Protein AF-A0ABD6EQ74-F1 (afdb_monomer)

Foldseek 3Di:
DDDPVVVVVVVVVVVPPQDFQFAPAQVSEDVQWGQDNQQSGTDHPVQQVVQVVVVWGFDSAQVSLCSNDVDGWGQDPRTTHRDD

Structure (mmCIF, N/CA/C/O backbone):
data_AF-A0ABD6EQ74-F1
#
_entry.id   AF-A0ABD6EQ74-F1
#
loop_
_atom_site.group_PDB
_atom_site.id
_atom_site.type_symbol
_atom_site.label_atom_id
_atom_site.label_alt_id
_atom_site.label_comp_id
_atom_site.label_asym_id
_atom_site.label_entity_id
_atom_site.label_seq_id
_atom_site.pdbx_PDB_ins_code
_atom_site.Cartn_x
_atom_site.Cartn_y
_atom_site.Cartn_z
_atom_site.occupancy
_atom_site.B_iso_or_equiv
_a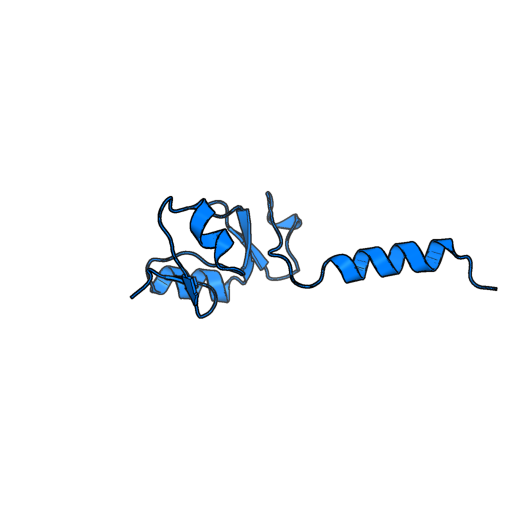tom_site.auth_seq_id
_atom_site.auth_comp_id
_atom_site.auth_asym_id
_atom_site.auth_atom_id
_atom_site.pdbx_PDB_model_num
ATOM 1 N N . MET A 1 1 ? 29.269 9.966 -32.044 1.00 41.72 1 MET A N 1
ATOM 2 C CA . MET A 1 1 ? 28.374 11.136 -31.912 1.00 41.72 1 MET A CA 1
ATOM 3 C C . MET A 1 1 ? 26.973 10.620 -31.607 1.00 41.72 1 MET A C 1
ATOM 5 O O . MET A 1 1 ? 26.273 10.208 -32.520 1.00 41.72 1 MET A O 1
ATOM 9 N N . LEU A 1 2 ? 26.617 10.513 -30.322 1.00 41.09 2 LEU A N 1
ATOM 10 C CA . LEU A 1 2 ? 25.293 10.058 -29.876 1.00 41.09 2 LEU A CA 1
ATOM 11 C C . LEU A 1 2 ? 24.300 11.221 -30.014 1.00 41.09 2 LEU A C 1
ATOM 13 O O . LEU A 1 2 ? 24.563 12.309 -29.506 1.00 41.09 2 LEU A O 1
ATOM 17 N N . SER A 1 3 ? 23.185 11.015 -30.717 1.00 39.56 3 SER A N 1
ATOM 18 C CA . SER A 1 3 ? 22.182 12.060 -30.931 1.00 39.56 3 SER A CA 1
ATOM 19 C C . SER A 1 3 ? 21.556 12.538 -29.607 1.00 39.56 3 SER A C 1
ATOM 21 O O . SER A 1 3 ? 21.144 11.706 -28.795 1.00 39.56 3 SER A O 1
ATOM 23 N N . PRO A 1 4 ? 21.366 13.858 -29.414 1.00 50.81 4 PRO A N 1
ATOM 24 C CA . PRO A 1 4 ? 20.809 14.432 -28.181 1.00 50.81 4 PRO A CA 1
ATOM 25 C C . PRO A 1 4 ? 19.370 13.978 -27.883 1.00 50.81 4 PRO A C 1
ATOM 27 O O . PRO A 1 4 ? 18.925 14.029 -26.742 1.00 50.81 4 PRO A O 1
ATOM 30 N N . ARG A 1 5 ? 18.650 13.451 -28.882 1.00 49.94 5 ARG A N 1
ATOM 31 C CA . ARG A 1 5 ? 17.302 12.877 -28.727 1.00 49.94 5 ARG A CA 1
ATOM 32 C C . ARG A 1 5 ? 17.259 11.580 -27.912 1.00 49.94 5 ARG A C 1
ATOM 34 O O . ARG A 1 5 ? 16.231 11.291 -27.312 1.00 49.94 5 ARG A O 1
ATOM 41 N N . SER A 1 6 ? 18.357 10.823 -27.859 1.00 44.12 6 SER A N 1
ATOM 42 C CA . SER A 1 6 ? 18.396 9.545 -27.133 1.00 44.12 6 SER A CA 1
ATOM 43 C C . SER A 1 6 ? 18.554 9.729 -25.620 1.00 44.12 6 SER A C 1
ATOM 45 O O . SER A 1 6 ? 18.125 8.873 -24.852 1.00 44.12 6 SER A O 1
ATOM 47 N N . PHE A 1 7 ? 19.113 10.864 -25.182 1.00 49.81 7 PHE A N 1
ATOM 48 C CA . PHE A 1 7 ? 19.233 11.202 -23.761 1.00 49.81 7 PHE A CA 1
ATOM 49 C C . PHE A 1 7 ? 17.896 11.635 -23.150 1.00 49.81 7 PHE A C 1
ATOM 51 O O . PHE A 1 7 ? 17.602 11.262 -22.020 1.00 49.81 7 PHE A O 1
ATOM 58 N N . TYR A 1 8 ? 17.049 12.347 -23.901 1.00 48.91 8 TYR A N 1
ATOM 59 C CA . TYR A 1 8 ? 15.729 12.769 -23.414 1.00 48.91 8 TYR A CA 1
ATOM 60 C C . TYR A 1 8 ? 14.778 11.593 -23.153 1.00 48.91 8 TYR A C 1
ATOM 62 O O . TYR A 1 8 ? 14.000 11.636 -22.203 1.00 48.91 8 TYR A O 1
ATOM 70 N N . PHE A 1 9 ? 14.857 10.532 -23.962 1.00 48.94 9 PHE A N 1
ATOM 71 C CA . PHE A 1 9 ? 13.977 9.370 -23.818 1.00 48.94 9 PHE A CA 1
ATOM 72 C C . PHE A 1 9 ? 14.330 8.511 -22.597 1.00 48.94 9 PHE A C 1
ATOM 74 O O . PHE A 1 9 ? 13.439 8.017 -21.918 1.00 48.94 9 PHE A O 1
ATOM 81 N N . LEU A 1 10 ? 15.621 8.388 -22.273 1.00 46.69 10 LEU A N 1
ATOM 82 C CA . LEU A 1 10 ? 16.073 7.739 -21.040 1.00 46.69 10 LEU A CA 1
ATOM 83 C C . LEU A 1 10 ? 15.792 8.606 -19.809 1.00 46.69 10 LEU A C 1
ATOM 85 O O . LEU A 1 10 ? 15.379 8.071 -18.786 1.00 46.69 10 LEU A O 1
ATOM 89 N N . LEU A 1 11 ? 15.931 9.933 -19.908 1.00 42.28 11 LEU A N 1
ATOM 90 C CA . LEU A 1 11 ? 15.650 10.836 -18.790 1.00 42.28 11 LEU A CA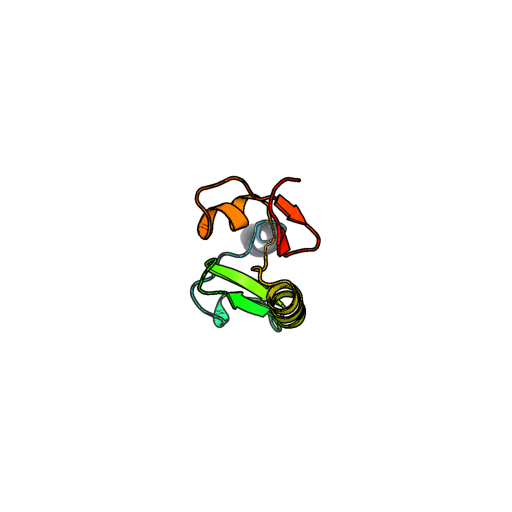 1
ATOM 91 C C . LEU A 1 11 ? 14.175 10.774 -18.356 1.00 42.28 11 LEU A C 1
ATOM 93 O O . LEU A 1 11 ? 13.904 10.774 -17.162 1.00 42.28 11 LEU A O 1
ATOM 97 N N . LEU A 1 12 ? 13.226 10.628 -19.290 1.00 44.44 12 LEU A N 1
ATOM 98 C CA . LEU A 1 12 ? 11.799 10.466 -18.963 1.00 44.44 12 LEU A CA 1
ATOM 99 C C . LEU A 1 12 ? 11.479 9.175 -18.195 1.00 44.44 12 LEU A C 1
ATOM 101 O O . LEU A 1 12 ? 10.506 9.145 -17.448 1.00 44.44 12 LEU A O 1
ATOM 105 N N . ILE A 1 13 ? 12.307 8.137 -18.319 1.00 47.00 13 ILE A N 1
ATOM 106 C CA . ILE A 1 13 ? 12.112 6.866 -17.608 1.00 47.00 13 ILE A CA 1
ATOM 107 C C . ILE A 1 13 ? 12.617 6.967 -16.155 1.00 47.00 13 ILE A C 1
ATOM 109 O O . ILE A 1 13 ? 12.105 6.278 -15.278 1.00 47.00 13 ILE A O 1
ATOM 113 N N . PHE A 1 14 ? 13.542 7.889 -15.860 1.00 39.19 14 PHE A N 1
ATOM 114 C CA . PHE A 1 14 ? 14.026 8.146 -14.496 1.00 39.19 14 PHE A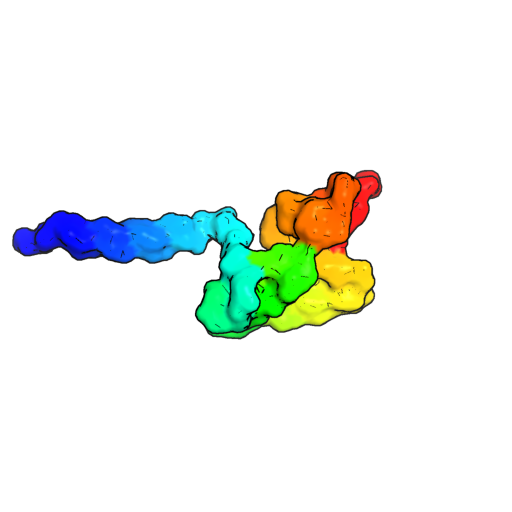 CA 1
ATOM 115 C C . PHE A 1 14 ? 13.228 9.218 -13.731 1.00 39.19 14 PHE A C 1
ATOM 117 O O . PHE A 1 14 ? 13.391 9.337 -12.521 1.00 39.19 14 PHE A O 1
ATOM 124 N N . ILE A 1 15 ? 12.320 9.956 -14.386 1.00 43.59 15 ILE A N 1
ATOM 125 C CA . ILE A 1 15 ? 11.368 10.869 -13.709 1.00 43.59 15 ILE A CA 1
ATOM 126 C C . ILE A 1 15 ? 10.150 10.089 -13.159 1.00 43.59 15 ILE A C 1
ATOM 128 O O . ILE A 1 15 ? 9.321 10.634 -12.439 1.00 43.59 15 ILE A O 1
ATOM 132 N N . ALA A 1 16 ? 10.068 8.778 -13.415 1.00 40.19 16 ALA A N 1
ATOM 133 C CA . ALA A 1 16 ? 9.130 7.862 -12.760 1.00 40.19 16 ALA A CA 1
ATOM 134 C C . ALA A 1 16 ? 9.634 7.356 -11.386 1.00 40.19 16 ALA A C 1
ATOM 136 O O . ALA A 1 16 ? 9.153 6.342 -10.880 1.00 40.19 16 ALA A O 1
ATOM 137 N N . GLY A 1 17 ? 10.629 8.024 -10.793 1.00 39.16 17 GLY A N 1
ATOM 138 C CA . GLY A 1 17 ? 11.141 7.728 -9.458 1.00 39.16 17 GLY A CA 1
ATOM 139 C C . GLY A 1 17 ? 10.411 8.528 -8.377 1.00 39.16 17 GLY A C 1
ATOM 140 O O . GLY A 1 17 ? 10.484 9.751 -8.355 1.00 39.16 17 GLY A O 1
ATOM 141 N N . GLU A 1 18 ? 9.748 7.809 -7.469 1.00 43.38 18 GLU A N 1
ATOM 142 C CA . GLU A 1 18 ? 9.301 8.252 -6.131 1.00 43.38 18 GLU A CA 1
ATOM 143 C C . GLU A 1 18 ? 8.049 9.130 -5.991 1.00 43.38 18 GLU A C 1
ATOM 145 O O . GLU A 1 18 ? 7.827 9.717 -4.935 1.00 43.38 18 GLU A O 1
ATOM 150 N N . ASN A 1 19 ? 7.151 9.157 -6.972 1.00 42.69 19 ASN A N 1
ATOM 151 C CA . ASN A 1 19 ? 5.807 9.697 -6.749 1.00 42.69 19 ASN A CA 1
ATOM 152 C C . ASN A 1 19 ? 4.804 8.560 -6.899 1.00 42.69 19 ASN A C 1
ATOM 154 O O . ASN A 1 19 ? 4.937 7.757 -7.820 1.00 42.69 19 ASN A O 1
ATOM 158 N N . ALA A 1 20 ? 3.872 8.441 -5.949 1.00 52.91 20 ALA A N 1
ATOM 159 C CA . ALA A 1 20 ? 2.827 7.423 -5.943 1.00 52.91 20 ALA A CA 1
ATOM 160 C C . ALA A 1 20 ? 2.292 7.219 -7.367 1.00 52.91 20 ALA A C 1
ATOM 162 O O . ALA A 1 20 ? 1.771 8.161 -7.963 1.00 52.91 20 ALA A O 1
ATOM 163 N N . LYS A 1 21 ? 2.511 6.027 -7.941 1.00 65.19 21 LYS A N 1
ATOM 164 C CA . LYS A 1 21 ? 2.018 5.717 -9.282 1.00 65.19 21 LYS A CA 1
ATOM 165 C C . LYS A 1 21 ? 0.502 5.694 -9.207 1.00 65.19 21 LYS A C 1
ATOM 167 O O . LYS A 1 21 ? -0.093 4.736 -8.712 1.00 65.19 21 LYS A O 1
ATOM 172 N N . ASP A 1 22 ? -0.089 6.798 -9.633 1.00 77.06 22 ASP A N 1
ATOM 173 C CA . ASP A 1 22 ? -1.513 6.885 -9.866 1.00 77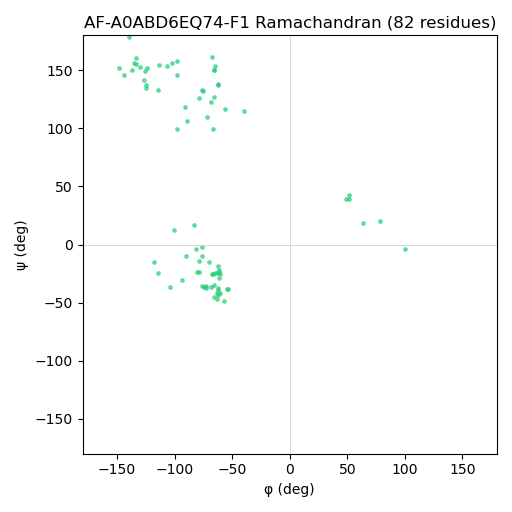.06 22 ASP A CA 1
ATOM 174 C C . ASP A 1 22 ? -1.894 5.910 -10.969 1.00 77.06 22 ASP A C 1
ATOM 176 O O . ASP A 1 22 ? -1.189 5.779 -11.970 1.00 77.06 22 ASP A O 1
ATOM 180 N N . CYS A 1 23 ? -3.013 5.227 -10.784 1.00 84.81 23 CYS A N 1
ATOM 181 C CA . CYS A 1 23 ? -3.499 4.234 -11.726 1.00 84.81 23 CYS A CA 1
ATOM 182 C C . CYS A 1 23 ? -5.000 4.382 -11.922 1.00 84.81 23 CYS A C 1
ATOM 184 O O . CYS A 1 23 ? -5.726 4.796 -11.019 1.00 84.81 23 CYS A O 1
ATOM 186 N N . ARG A 1 24 ? -5.460 4.022 -13.118 1.00 84.06 24 ARG A N 1
ATOM 187 C CA . ARG A 1 24 ? -6.878 3.784 -13.413 1.00 84.06 24 ARG A CA 1
ATOM 188 C C . ARG A 1 24 ? -7.133 2.322 -13.754 1.00 84.06 24 ARG A C 1
ATOM 190 O O . ARG A 1 24 ? -8.250 1.848 -13.597 1.00 84.06 24 ARG A O 1
ATOM 197 N N . TYR A 1 25 ? -6.103 1.622 -14.222 1.00 81.12 25 TYR A N 1
ATOM 198 C CA . TYR A 1 25 ? -6.154 0.224 -14.619 1.00 81.12 25 TYR A CA 1
ATOM 199 C C . TYR A 1 25 ? -4.942 -0.532 -14.072 1.00 81.12 25 TYR A C 1
ATOM 201 O O . TYR A 1 25 ? -3.879 0.041 -13.843 1.00 81.12 25 TYR A O 1
ATOM 209 N N . HIS A 1 26 ? -5.061 -1.853 -13.912 1.00 82.31 26 HIS A N 1
ATOM 210 C CA . HIS A 1 26 ? -3.938 -2.690 -13.462 1.00 82.31 26 HIS A CA 1
ATOM 211 C C . HIS A 1 26 ? -2.729 -2.640 -14.409 1.00 82.31 26 HIS A C 1
ATOM 213 O O . HIS A 1 26 ? -1.605 -2.840 -13.968 1.00 82.31 26 HIS A O 1
ATOM 219 N N . THR A 1 27 ? -2.948 -2.343 -15.692 1.00 82.06 27 THR A N 1
ATOM 220 C CA . THR A 1 27 ? -1.887 -2.194 -16.700 1.00 82.06 27 THR A CA 1
ATOM 221 C C . THR A 1 27 ? -1.033 -0.942 -16.512 1.00 82.06 27 THR A C 1
ATOM 223 O O . THR A 1 27 ? 0.029 -0.854 -17.119 1.00 82.06 27 THR A O 1
ATOM 226 N N . ASP A 1 28 ? -1.487 0.017 -15.698 1.00 82.25 28 ASP A N 1
ATOM 227 C CA . ASP A 1 28 ? -0.729 1.233 -15.375 1.00 82.25 28 ASP A CA 1
ATOM 228 C C . ASP A 1 28 ? 0.355 0.964 -14.314 1.00 82.25 28 ASP A C 1
ATOM 230 O O . ASP A 1 28 ? 1.246 1.786 -14.096 1.00 82.25 28 ASP A O 1
ATOM 234 N N . CYS A 1 29 ? 0.272 -0.190 -13.645 1.00 84.12 29 CYS A N 1
ATOM 235 C CA . CYS A 1 29 ? 1.153 -0.588 -12.560 1.00 84.12 29 CYS A CA 1
ATOM 236 C C . CYS A 1 29 ? 2.273 -1.518 -13.036 1.00 84.12 29 CYS A C 1
ATOM 238 O O . CYS A 1 29 ? 2.164 -2.187 -14.066 1.00 84.12 29 CYS A O 1
ATOM 240 N N . ASP A 1 30 ? 3.364 -1.572 -12.269 1.00 84.00 30 ASP A N 1
ATOM 241 C CA . ASP A 1 30 ? 4.474 -2.4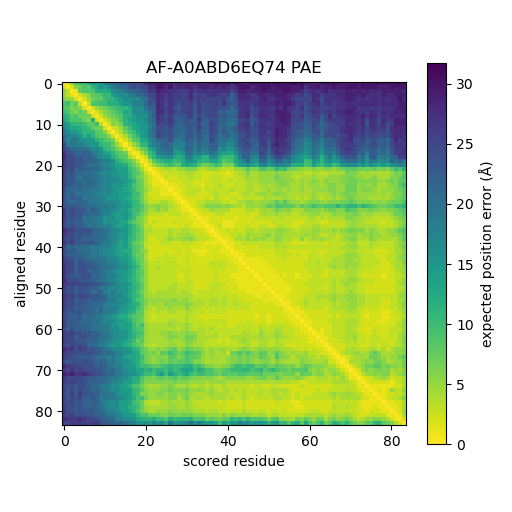72 -12.579 1.00 84.00 30 ASP A CA 1
ATOM 242 C C . ASP A 1 30 ? 4.073 -3.945 -12.402 1.00 84.00 30 ASP A C 1
ATOM 244 O O . ASP A 1 30 ? 3.108 -4.292 -11.716 1.00 84.00 30 ASP A O 1
ATOM 248 N N . SER A 1 31 ? 4.847 -4.846 -13.012 1.00 77.94 31 SER A N 1
ATOM 249 C CA . SER A 1 31 ? 4.622 -6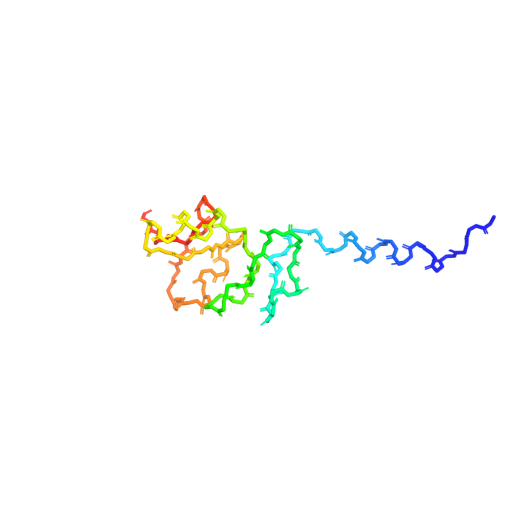.290 -12.888 1.00 77.94 31 SER A CA 1
ATOM 250 C C . SER A 1 31 ? 4.626 -6.732 -11.418 1.00 77.94 31 SER A C 1
ATOM 252 O O . SER A 1 31 ? 5.649 -6.647 -10.742 1.00 77.94 31 SER A O 1
ATOM 254 N N . GLY A 1 32 ? 3.485 -7.241 -10.938 1.00 79.44 32 GLY A N 1
ATOM 255 C CA . GLY A 1 32 ? 3.289 -7.680 -9.548 1.00 79.44 32 GLY A CA 1
ATOM 256 C C . GLY A 1 32 ? 2.552 -6.675 -8.653 1.00 79.44 32 GLY A C 1
ATOM 257 O O . GLY A 1 32 ? 2.238 -6.996 -7.501 1.00 79.44 32 GLY A O 1
ATOM 258 N N . GLU A 1 33 ? 2.235 -5.492 -9.177 1.00 87.81 33 GLU A N 1
ATOM 259 C CA . GLU A 1 33 ? 1.364 -4.512 -8.537 1.00 87.81 33 GLU A CA 1
ATOM 260 C C . GLU A 1 33 ? -0.040 -4.521 -9.143 1.00 87.81 33 GLU A C 1
ATOM 262 O O . GLU A 1 33 ? -0.265 -4.933 -10.280 1.00 87.81 33 GLU A O 1
ATOM 267 N N . LEU A 1 34 ? -1.005 -4.067 -8.351 1.00 88.75 34 LEU A N 1
ATOM 268 C CA . LEU A 1 34 ? -2.390 -3.906 -8.750 1.00 88.75 34 LEU A CA 1
ATOM 269 C C . LEU A 1 34 ? -2.838 -2.482 -8.458 1.00 88.75 34 LEU A C 1
ATOM 271 O O . LEU A 1 34 ? -2.511 -1.915 -7.413 1.00 88.75 34 LEU A O 1
ATOM 275 N N . CYS A 1 35 ? -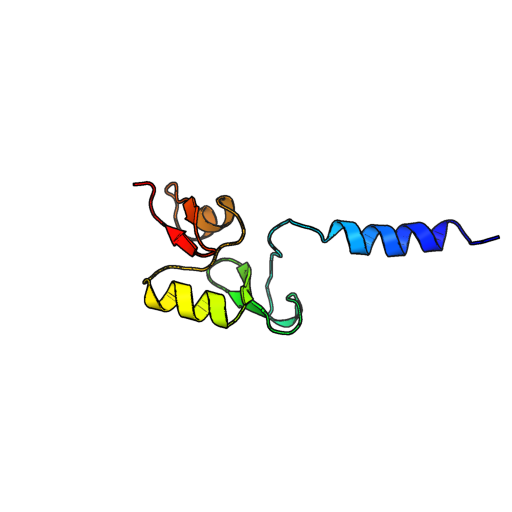3.642 -1.941 -9.369 1.00 88.75 35 CYS A N 1
ATOM 276 C CA . CYS A 1 35 ? -4.381 -0.725 -9.108 1.00 88.75 35 CYS A CA 1
ATOM 277 C C . CYS A 1 35 ? -5.434 -0.944 -8.016 1.00 88.75 35 CYS A C 1
ATOM 279 O O . CYS A 1 35 ? -6.233 -1.877 -8.085 1.00 88.75 35 CYS A O 1
ATOM 281 N N . VAL A 1 36 ? -5.404 -0.095 -6.993 1.00 89.25 36 VAL A N 1
ATOM 282 C CA . VAL A 1 36 ? -6.359 -0.095 -5.884 1.00 89.25 36 VAL A CA 1
ATOM 283 C C . VAL A 1 36 ? -7.408 0.965 -6.174 1.00 89.25 36 VAL A C 1
ATOM 285 O O . VAL A 1 36 ? -7.169 2.145 -5.920 1.00 89.25 36 VAL A O 1
ATOM 288 N N . ASP A 1 37 ? -8.566 0.544 -6.681 1.00 82.88 37 ASP A N 1
ATOM 289 C CA . ASP A 1 37 ? -9.610 1.440 -7.207 1.00 82.88 37 ASP A CA 1
ATOM 290 C C . ASP A 1 37 ? -10.040 2.533 -6.216 1.00 82.88 37 ASP A C 1
ATOM 292 O O . ASP A 1 37 ? -10.231 3.687 -6.590 1.00 82.88 37 ASP A O 1
ATOM 296 N N . GLU A 1 38 ? -10.130 2.203 -4.923 1.00 83.00 38 GLU A N 1
ATOM 297 C CA . GLU A 1 38 ? -10.540 3.156 -3.878 1.00 83.00 38 GLU A CA 1
ATOM 298 C C . GLU A 1 38 ? -9.568 4.335 -3.710 1.00 83.00 38 GLU A C 1
ATOM 300 O O . GLU A 1 38 ? -9.944 5.391 -3.208 1.00 83.00 38 GLU A O 1
ATOM 305 N N . MET A 1 39 ? -8.307 4.142 -4.094 1.00 82.06 39 MET A N 1
ATOM 306 C CA . MET A 1 39 ? -7.212 5.089 -3.879 1.00 82.06 39 MET A CA 1
ATOM 307 C C . MET A 1 39 ? -6.614 5.581 -5.203 1.00 82.06 39 MET A C 1
ATOM 309 O O . MET A 1 39 ? -5.911 6.592 -5.214 1.00 82.06 39 MET A O 1
ATOM 313 N N . ASN A 1 40 ? -6.912 4.899 -6.314 1.00 87.62 40 ASN A N 1
ATOM 314 C CA . ASN A 1 40 ? -6.291 5.092 -7.624 1.00 87.62 40 ASN A CA 1
ATOM 315 C C . ASN A 1 40 ? -4.758 5.057 -7.534 1.00 87.62 40 ASN A C 1
ATOM 317 O O . ASN A 1 40 ? -4.089 5.911 -8.106 1.00 87.62 40 ASN A O 1
ATOM 321 N N . ILE A 1 41 ? -4.209 4.110 -6.762 1.00 88.44 41 ILE A N 1
ATOM 322 C CA . ILE A 1 41 ? -2.758 3.919 -6.607 1.00 88.44 41 ILE A CA 1
ATOM 323 C C . ILE A 1 41 ? -2.348 2.487 -6.935 1.00 88.44 41 ILE A C 1
ATOM 325 O O . ILE A 1 41 ? -3.090 1.542 -6.655 1.00 88.44 41 ILE A O 1
ATOM 329 N N . CYS A 1 42 ? -1.135 2.324 -7.446 1.00 88.81 42 CYS A N 1
ATOM 330 C CA . CYS A 1 42 ? -0.494 1.021 -7.548 1.00 88.81 42 CYS A CA 1
ATOM 331 C C . CYS A 1 42 ? 0.009 0.551 -6.179 1.00 88.81 42 CYS A C 1
ATOM 333 O O . CYS A 1 42 ? 0.663 1.298 -5.440 1.00 88.81 42 CYS A O 1
ATOM 335 N N . ALA A 1 43 ? -0.304 -0.698 -5.842 1.00 89.44 43 ALA A N 1
ATOM 336 C CA . ALA A 1 43 ? 0.197 -1.370 -4.653 1.00 89.44 43 ALA A CA 1
ATOM 337 C C . ALA A 1 43 ? 0.452 -2.853 -4.933 1.00 89.44 43 ALA A C 1
ATOM 339 O O . ALA A 1 43 ? -0.287 -3.506 -5.669 1.00 89.44 43 ALA A O 1
ATOM 340 N N . SER A 1 44 ? 1.473 -3.422 -4.293 1.00 90.31 44 SER A N 1
ATOM 341 C CA . SER A 1 44 ? 1.726 -4.865 -4.381 1.00 90.31 44 SER A CA 1
ATOM 342 C C . SER A 1 44 ? 0.598 -5.682 -3.739 1.00 90.31 44 SER A C 1
ATOM 344 O O . SER A 1 44 ? -0.001 -5.273 -2.738 1.00 90.31 44 SER A O 1
ATOM 346 N N . GLN A 1 45 ? 0.357 -6.898 -4.242 1.00 89.31 45 GLN A N 1
ATOM 347 C CA . GLN A 1 45 ? -0.634 -7.812 -3.655 1.00 89.31 45 GLN A CA 1
ATOM 348 C C . GLN A 1 45 ? -0.380 -8.065 -2.156 1.00 89.31 45 GLN A C 1
ATOM 350 O O . GLN A 1 45 ? -1.317 -8.122 -1.356 1.00 89.31 45 GLN A O 1
ATOM 355 N N . THR A 1 46 ? 0.890 -8.176 -1.756 1.00 89.38 46 THR A N 1
ATOM 356 C CA . THR A 1 46 ? 1.296 -8.355 -0.355 1.00 89.38 46 THR A CA 1
ATOM 357 C C . THR A 1 46 ? 0.885 -7.165 0.510 1.00 89.38 46 THR A C 1
ATOM 359 O O . THR A 1 46 ? 0.352 -7.355 1.603 1.00 89.38 46 THR A O 1
ATOM 362 N N . GLN A 1 47 ? 1.086 -5.939 0.020 1.00 89.75 47 GLN A N 1
ATOM 363 C CA . GLN A 1 47 ? 0.688 -4.715 0.715 1.00 89.75 47 GLN A CA 1
ATOM 364 C C . GLN A 1 47 ? -0.834 -4.618 0.842 1.00 89.75 47 GLN A C 1
ATOM 366 O O . GLN A 1 47 ? -1.333 -4.348 1.933 1.00 89.75 47 GLN A O 1
ATOM 371 N N . ILE A 1 48 ? -1.573 -4.905 -0.234 1.00 90.19 48 ILE A N 1
ATOM 372 C CA . ILE A 1 48 ? -3.042 -4.927 -0.220 1.00 90.19 48 ILE A CA 1
ATOM 373 C C . ILE A 1 48 ? -3.543 -5.907 0.847 1.00 90.19 48 ILE A C 1
ATOM 375 O O . ILE A 1 48 ? -4.362 -5.540 1.690 1.00 90.19 48 ILE A O 1
ATOM 379 N N . ASN A 1 49 ? -3.002 -7.128 0.874 1.00 90.75 49 ASN A N 1
ATOM 380 C CA . ASN A 1 49 ? -3.379 -8.144 1.856 1.00 90.75 49 ASN A CA 1
ATOM 381 C C . ASN A 1 49 ? -3.045 -7.713 3.294 1.00 90.75 49 ASN A C 1
ATOM 383 O O . ASN A 1 49 ? -3.869 -7.886 4.193 1.00 90.75 49 ASN A O 1
ATOM 387 N N . LEU A 1 50 ? -1.873 -7.110 3.515 1.00 91.06 50 LEU A N 1
ATOM 388 C CA . LEU A 1 50 ? -1.453 -6.606 4.824 1.00 91.06 50 LEU A CA 1
ATOM 389 C C . LEU A 1 50 ? -2.373 -5.488 5.333 1.00 91.06 50 LEU A C 1
ATOM 391 O O . LEU A 1 50 ? -2.780 -5.507 6.495 1.00 91.06 50 LEU A O 1
ATOM 395 N N . CYS A 1 51 ? -2.699 -4.512 4.485 1.00 90.56 51 CYS A N 1
ATOM 396 C CA . CYS A 1 51 ? -3.572 -3.406 4.867 1.00 90.56 51 CYS A CA 1
ATOM 397 C C . CYS A 1 51 ? -5.010 -3.894 5.095 1.00 90.56 51 CYS A C 1
ATOM 399 O O . CYS A 1 51 ? -5.639 -3.494 6.075 1.00 90.56 51 CYS A O 1
ATOM 401 N N . LYS A 1 52 ? -5.482 -4.858 4.291 1.00 90.44 52 LYS A N 1
ATOM 402 C CA . LYS A 1 52 ? -6.788 -5.508 4.469 1.00 90.44 52 LYS A CA 1
ATOM 403 C C . LYS A 1 52 ? -6.902 -6.232 5.814 1.00 90.44 52 LYS A C 1
ATOM 405 O O . LYS A 1 52 ? -7.910 -6.076 6.491 1.00 90.44 52 LYS A O 1
ATOM 410 N N . GLN A 1 53 ? -5.859 -6.945 6.255 1.00 92.50 53 GLN A N 1
ATOM 411 C CA . GLN A 1 53 ? -5.817 -7.565 7.595 1.00 92.50 53 GLN A CA 1
ATOM 412 C C . GLN A 1 53 ? -5.913 -6.546 8.739 1.00 92.50 53 GLN A C 1
ATOM 414 O O . GLN A 1 53 ? -6.307 -6.888 9.850 1.00 92.50 53 GLN A O 1
ATOM 419 N N . ARG A 1 54 ? -5.540 -5.292 8.476 1.00 88.81 54 ARG A N 1
ATOM 420 C CA . ARG A 1 54 ? -5.567 -4.183 9.436 1.00 88.81 54 ARG A CA 1
ATOM 421 C C . ARG A 1 54 ? -6.784 -3.271 9.246 1.00 88.81 54 ARG A C 1
ATOM 423 O O . ARG A 1 54 ? -6.799 -2.185 9.815 1.00 88.81 54 ARG A O 1
ATOM 430 N N . ASN A 1 55 ? -7.777 -3.698 8.456 1.00 89.31 55 ASN A N 1
ATOM 431 C CA . ASN A 1 55 ? -8.976 -2.928 8.106 1.00 89.31 55 ASN A CA 1
ATOM 432 C C . ASN A 1 55 ? -8.664 -1.525 7.561 1.00 89.31 55 ASN A C 1
ATOM 434 O O . ASN A 1 55 ? -9.346 -0.549 7.867 1.00 89.31 55 ASN A O 1
ATOM 438 N N . THR A 1 56 ? -7.613 -1.420 6.752 1.00 90.69 56 THR A N 1
ATOM 439 C CA . THR A 1 56 ? -7.191 -0.162 6.140 1.00 90.69 56 THR A CA 1
ATOM 440 C C . THR A 1 56 ? -6.758 -0.365 4.686 1.00 90.69 56 THR A C 1
ATOM 442 O O . THR A 1 56 ? -6.778 -1.477 4.158 1.00 90.69 56 THR A O 1
ATOM 445 N N . VAL A 1 57 ? -6.384 0.723 4.020 1.00 90.06 57 VAL A N 1
ATOM 446 C CA . VAL A 1 57 ? -5.972 0.762 2.616 1.00 90.06 57 VAL A CA 1
ATOM 447 C C . VAL A 1 57 ? -4.464 0.970 2.478 1.00 90.06 57 VAL A C 1
ATOM 449 O O . VAL A 1 57 ? -3.834 1.554 3.371 1.00 90.06 57 VAL A O 1
ATOM 452 N N . PRO A 1 58 ? -3.876 0.497 1.370 1.00 91.38 58 PRO A N 1
ATOM 453 C CA . PRO A 1 58 ? -2.491 0.782 1.034 1.00 91.38 58 PRO A CA 1
ATOM 454 C C . PRO A 1 58 ? -2.259 2.270 0.766 1.00 91.38 58 PRO A C 1
ATOM 456 O O . PRO A 1 58 ? -3.162 2.997 0.360 1.00 91.38 58 PRO A O 1
ATOM 459 N N . CYS A 1 59 ? -1.026 2.708 0.991 1.00 88.38 59 CYS A N 1
ATOM 460 C CA . CYS A 1 59 ? -0.541 4.034 0.633 1.00 88.38 59 CYS A CA 1
ATOM 461 C C . CYS A 1 59 ? 0.946 3.987 0.295 1.00 88.38 59 CYS A C 1
ATOM 463 O O . CYS A 1 59 ? 1.701 3.171 0.837 1.00 88.38 59 CYS A O 1
ATOM 465 N N . ASN A 1 60 ? 1.367 4.904 -0.565 1.00 85.38 60 ASN A N 1
ATOM 466 C CA . ASN A 1 60 ? 2.767 5.161 -0.868 1.00 85.38 60 ASN A CA 1
ATOM 467 C C . ASN A 1 60 ? 3.244 6.441 -0.181 1.00 85.38 60 ASN A C 1
ATOM 469 O O . ASN A 1 60 ? 4.360 6.470 0.337 1.00 85.38 60 ASN A O 1
ATOM 473 N N . VAL A 1 61 ? 2.369 7.445 -0.102 1.00 84.75 61 VAL A N 1
ATOM 474 C CA . VAL A 1 61 ? 2.596 8.732 0.563 1.00 84.75 61 VAL A CA 1
ATOM 475 C C . VAL A 1 61 ? 1.407 9.113 1.450 1.00 84.75 61 VAL A C 1
ATOM 477 O O . VAL A 1 61 ? 0.295 8.613 1.294 1.00 84.75 61 VAL A O 1
ATOM 480 N N . ALA A 1 62 ? 1.619 10.027 2.402 1.00 82.69 62 ALA A N 1
ATOM 481 C CA . ALA A 1 62 ? 0.557 10.477 3.311 1.00 82.69 62 ALA A CA 1
ATOM 482 C C . ALA A 1 62 ? -0.622 11.147 2.577 1.00 82.69 62 ALA A C 1
ATOM 484 O O . ALA A 1 62 ? -1.761 11.067 3.032 1.00 82.69 62 ALA A O 1
ATOM 485 N N . SER A 1 63 ? -0.377 11.775 1.420 1.00 82.94 63 SER A N 1
ATOM 486 C CA . SER A 1 63 ? -1.440 12.365 0.599 1.00 82.94 63 SER A CA 1
ATOM 487 C C . SER A 1 63 ? -2.393 11.336 -0.004 1.00 82.94 63 SER A C 1
ATOM 489 O O . SER A 1 63 ? -3.550 11.685 -0.215 1.00 82.94 63 SER A O 1
ATOM 491 N N . ASP A 1 64 ? -1.972 10.085 -0.209 1.00 83.94 64 ASP A N 1
ATOM 492 C CA . ASP A 1 64 ? -2.853 9.038 -0.742 1.00 83.94 64 ASP A CA 1
ATOM 493 C C . ASP A 1 64 ? -4.014 8.788 0.218 1.00 83.94 64 ASP A C 1
ATOM 495 O O . ASP A 1 64 ? -5.162 8.667 -0.194 1.00 83.94 64 ASP A O 1
ATOM 499 N N . CYS A 1 65 ? -3.742 8.814 1.525 1.00 85.62 65 CYS A N 1
ATOM 500 C CA . CYS A 1 65 ? -4.749 8.607 2.560 1.00 85.62 65 CYS A CA 1
ATOM 501 C C . CYS A 1 65 ? -5.863 9.661 2.552 1.00 85.62 65 CYS A C 1
ATOM 503 O O . CYS A 1 65 ? -6.972 9.374 3.001 1.00 85.62 65 CYS A O 1
ATOM 505 N N . ARG A 1 66 ? -5.607 10.843 1.979 1.00 81.88 66 ARG A N 1
ATOM 506 C CA . ARG A 1 66 ? -6.619 11.893 1.807 1.00 81.88 66 ARG A CA 1
ATOM 507 C C . ARG A 1 66 ? -7.598 11.617 0.659 1.00 81.88 66 ARG A C 1
ATOM 509 O O . ARG A 1 66 ? -8.593 12.318 0.539 1.00 81.88 66 ARG A O 1
ATOM 516 N N . ARG A 1 67 ? -7.342 10.607 -0.183 1.00 78.56 67 ARG A N 1
ATOM 517 C CA . ARG A 1 67 ? -8.231 10.234 -1.300 1.00 78.56 67 ARG A CA 1
ATOM 518 C C . ARG A 1 67 ? -9.476 9.483 -0.842 1.00 78.56 67 ARG A C 1
ATOM 520 O O . ARG A 1 67 ? -10.543 9.687 -1.405 1.00 78.56 67 ARG A O 1
ATOM 527 N N . LYS A 1 68 ? -9.343 8.643 0.190 1.00 79.31 68 LYS A N 1
ATOM 528 C CA . LYS A 1 68 ? -10.462 7.885 0.775 1.00 79.31 68 LYS A CA 1
ATOM 529 C C .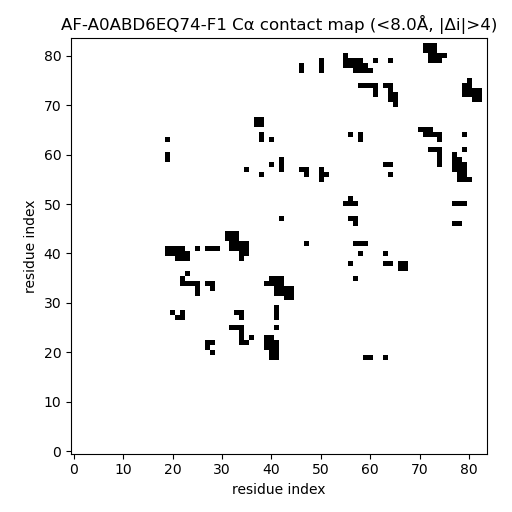 LYS A 1 68 ? -11.108 8.587 1.965 1.00 79.31 68 LYS A C 1
ATOM 531 O O . LYS A 1 68 ? -12.302 8.420 2.197 1.00 79.31 68 LYS A O 1
ATOM 536 N N . TRP A 1 69 ? -10.338 9.361 2.729 1.00 81.56 69 TRP A N 1
ATOM 537 C CA . TRP A 1 69 ? -10.827 10.031 3.931 1.00 81.56 69 TRP A CA 1
ATOM 538 C C . TRP A 1 69 ? -10.577 11.537 3.873 1.00 81.56 69 TRP A C 1
ATOM 540 O O . TRP A 1 69 ? -9.474 11.978 3.577 1.00 81.56 69 TRP A O 1
ATOM 550 N N . ASN A 1 70 ? -11.593 12.324 4.239 1.00 76.88 70 ASN A N 1
ATOM 551 C CA . ASN A 1 70 ? -11.510 13.791 4.296 1.00 76.88 70 ASN A CA 1
ATOM 552 C C . ASN A 1 70 ? -10.752 14.327 5.524 1.00 76.88 70 ASN A C 1
ATOM 554 O O . ASN A 1 70 ? -10.610 15.537 5.676 1.00 76.88 70 ASN A O 1
ATOM 558 N N . TYR A 1 71 ? -10.298 13.449 6.417 1.00 77.38 71 TYR A N 1
ATOM 559 C CA . TYR A 1 71 ? -9.565 13.805 7.627 1.00 77.38 71 TYR A CA 1
ATOM 560 C C . TYR A 1 71 ? -8.125 13.292 7.559 1.00 77.38 71 TYR A C 1
ATOM 562 O O . TYR A 1 71 ? -7.818 12.346 6.831 1.00 77.38 71 TYR A O 1
ATOM 570 N N . GLU A 1 72 ? -7.226 13.953 8.289 1.00 77.31 72 GLU A N 1
ATOM 571 C CA . GLU A 1 72 ? -5.794 13.701 8.171 1.00 77.31 72 GLU A CA 1
ATOM 572 C C . GLU A 1 72 ? -5.424 12.307 8.697 1.00 77.31 72 GLU A C 1
ATOM 574 O O . GLU A 1 72 ? -5.683 11.949 9.847 1.00 77.31 72 GLU A O 1
ATOM 579 N N . LYS A 1 73 ? -4.809 11.515 7.818 1.00 85.31 73 LYS A N 1
ATOM 580 C CA . LYS A 1 73 ? -4.242 10.200 8.110 1.00 85.31 73 LYS A CA 1
ATOM 581 C C . LYS A 1 73 ? -2.775 10.184 7.719 1.00 85.31 73 LYS A C 1
ATOM 583 O O . LYS A 1 73 ? -2.355 10.868 6.788 1.00 85.31 73 LYS A O 1
ATOM 588 N N . THR A 1 74 ? -1.996 9.357 8.399 1.00 87.75 74 THR A N 1
ATOM 589 C CA . THR A 1 74 ? -0.587 9.133 8.081 1.00 87.75 74 THR A CA 1
ATOM 590 C C . THR A 1 74 ? -0.415 7.865 7.252 1.00 87.75 74 THR A C 1
ATOM 592 O O . THR A 1 74 ? -1.128 6.880 7.446 1.00 87.75 74 THR A O 1
ATOM 595 N N . CYS A 1 75 ? 0.556 7.863 6.340 1.00 87.69 75 CYS A N 1
ATOM 596 C CA . CYS A 1 75 ? 0.989 6.641 5.677 1.00 87.69 75 CYS A CA 1
ATOM 597 C C . CYS A 1 75 ? 2.111 5.996 6.498 1.00 87.69 75 CYS A C 1
ATOM 599 O O . CYS A 1 75 ? 3.240 6.487 6.508 1.00 87.69 75 CYS A O 1
ATOM 601 N N . ARG A 1 76 ? 1.821 4.894 7.201 1.00 89.50 76 ARG A N 1
ATOM 602 C CA . ARG A 1 76 ? 2.814 4.142 7.989 1.00 89.50 76 ARG A CA 1
ATOM 603 C C . ARG A 1 76 ? 2.840 2.688 7.559 1.00 89.50 76 ARG A C 1
ATOM 605 O O . ARG A 1 76 ? 1.802 2.073 7.364 1.0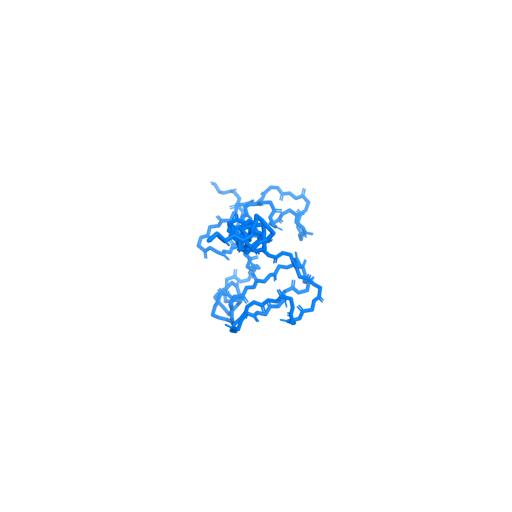0 89.50 76 ARG A O 1
ATOM 612 N N . ARG A 1 77 ? 4.041 2.113 7.429 1.00 86.19 77 ARG A N 1
ATOM 613 C CA . ARG A 1 77 ? 4.225 0.721 6.967 1.00 86.19 77 ARG A CA 1
ATOM 614 C C . ARG A 1 77 ? 3.431 0.420 5.686 1.00 86.19 77 ARG A C 1
ATOM 616 O O . ARG A 1 77 ? 2.859 -0.658 5.561 1.00 86.19 77 ARG A O 1
ATOM 623 N N . LYS A 1 78 ? 3.383 1.391 4.765 1.00 88.31 78 LYS A N 1
ATOM 624 C CA . LYS A 1 78 ? 2.668 1.294 3.484 1.00 88.31 78 LYS A CA 1
ATOM 625 C C . LYS A 1 78 ? 1.138 1.126 3.601 1.00 88.31 78 LYS A C 1
ATOM 627 O O . LYS A 1 78 ? 0.497 0.743 2.625 1.00 88.31 78 LYS A O 1
ATOM 632 N N . CYS A 1 79 ? 0.544 1.447 4.754 1.00 90.75 79 CYS A N 1
ATOM 633 C CA . CYS A 1 79 ? -0.906 1.510 4.954 1.00 90.75 79 CYS A CA 1
ATOM 634 C C . CYS A 1 79 ? -1.325 2.829 5.623 1.00 90.75 79 CYS A C 1
ATOM 636 O O . CYS A 1 79 ? -0.555 3.436 6.372 1.00 90.75 79 CYS A O 1
ATOM 638 N N . CYS A 1 80 ? -2.555 3.268 5.372 1.00 90.00 80 CYS A N 1
ATOM 639 C CA . CYS A 1 80 ? -3.098 4.466 6.003 1.00 90.00 80 CYS A CA 1
ATOM 640 C C . CYS A 1 80 ? -3.508 4.197 7.452 1.00 90.00 80 CYS A C 1
ATOM 642 O O . CYS A 1 80 ? -4.212 3.232 7.737 1.00 90.00 80 CYS A O 1
ATOM 644 N N . PHE A 1 81 ? -3.122 5.066 8.373 1.00 89.94 81 PHE A N 1
ATOM 645 C CA . PHE A 1 81 ? -3.536 4.999 9.772 1.00 89.94 81 PHE A CA 1
ATOM 646 C C . PHE A 1 81 ? -3.973 6.370 10.260 1.00 89.94 81 PHE A C 1
ATOM 648 O O . PHE A 1 81 ? -3.550 7.394 9.725 1.00 89.94 81 PHE A O 1
ATOM 655 N N . ASP A 1 82 ? -4.818 6.379 11.282 1.00 85.44 82 ASP A N 1
ATOM 656 C CA . ASP A 1 82 ? -5.175 7.610 11.973 1.00 85.44 82 ASP A CA 1
ATOM 657 C C . ASP A 1 82 ? -3.943 8.176 12.699 1.00 85.44 82 ASP A C 1
ATOM 659 O O . ASP A 1 82 ? -3.024 7.440 13.078 1.00 85.44 82 ASP A O 1
ATOM 663 N N . LEU A 1 83 ? -3.899 9.500 12.838 1.00 79.56 83 LEU A N 1
ATOM 664 C CA . LEU A 1 83 ? -2.896 10.172 13.655 1.00 79.56 83 LEU A CA 1
ATOM 665 C C . LEU A 1 83 ? -3.231 9.899 15.127 1.00 79.56 83 LEU A C 1
ATOM 667 O O . LEU A 1 83 ? -4.258 10.364 15.614 1.00 79.56 83 LEU A O 1
ATOM 671 N N . ILE A 1 84 ? -2.400 9.092 15.791 1.00 68.06 84 ILE A N 1
ATOM 672 C CA . ILE A 1 84 ? -2.447 8.838 17.240 1.00 68.06 84 ILE A CA 1
ATOM 673 C C . ILE A 1 84 ? -1.448 9.767 17.919 1.00 68.06 84 ILE A C 1
ATOM 675 O O . ILE A 1 84 ? -0.314 9.858 17.384 1.00 68.06 84 ILE A O 1
#

Radius of gyration: 15.87 Å; Cα contacts (8 Å, |Δi|>4): 123; chains: 1; bounding box: 40×23×49 Å

pLDDT: mean 75.56, std 17.94, range [39.16, 92.5]

Nearest PDB structures (foldseek):
  3fju-assembly1_B  TM=9.125E-01  e=1.328E-05  Ascaris suum
  2n6o-assembly1_A  TM=7.541E-01  e=1.718E+00  Heteroscodra maculata
  1d1h-assembly1_A  TM=8.082E-01  e=4.404E+00  Grammostola rosea

Solvent-accessible surface area (backbone atoms only — not comparable to full-atom values): 4926 Å² total; per-residue (Å²): 134,82,62,76,70,61,56,56,62,55,52,62,65,62,69,71,64,91,63,73,51,63,27,92,42,48,83,67,30,59,97,73,32,36,41,37,80,78,59,30,30,49,40,40,61,69,44,46,53,55,15,50,78,66,78,38,48,60,26,82,42,42,69,47,34,50,64,73,33,98,56,85,33,40,47,52,96,48,15,40,39,76,77,127

Secondary structure (DSSP, 8-state):
---THHHHHHHHHHTTSSS--B-SSGGGSPTTEEEETTTTEEEEHHHHHHHHHTTS-B-SSTTTHHHH-SS-EEEETTEEEE--

InterPro domains:
  IPR032767 Ascaris metallocarboxypeptidase inhibitor [PF15270] (21-82)
  IPR053758 Carboxypeptidase A Inhibitor I44 [G3DSA:3.30.40.170] (20-84)

Organism: NCBI:txid75299

Sequence (84 aa):
MLSPRSFYFLLLIFIAGENAKDCRYHTDCDSGELCVDEMNICASQTQINLCKQRNTVPCNVASDCRRKWNYEKTCRRKCCFDLI

Mean predicted aligned error: 10.68 Å